Protein AF-A0A660RYY0-F1 (afdb_monomer_lite)

pLDDT: mean 83.66, std 13.18, range [54.03, 97.0]

Secondary structure (DSSP, 8-state):
-HHHHHHHHHHT--HHHHHHHHHHHHHHHHHHHHHTTSHHHHHHHHHHHHHHHHHHHHHTT-HHHHHHHHHHHHTHHHHHHHHTHHHHHHHHHHHS--HHHHHHHHHHHHHHHHHHHHHHHHHTT---

Structure (mmCIF, N/CA/C/O backbone):
data_AF-A0A660RYY0-F1
#
_entry.id   AF-A0A660RYY0-F1
#
loop_
_atom_site.group_PDB
_atom_site.id
_atom_site.type_symbol
_atom_site.label_atom_id
_atom_site.label_alt_id
_atom_site.label_comp_id
_atom_site.label_asym_id
_atom_site.label_entity_id
_atom_site.label_seq_id
_atom_site.pdbx_PDB_ins_code
_atom_site.Cartn_x
_atom_site.Cartn_y
_atom_site.Cartn_z
_atom_site.occupancy
_atom_site.B_iso_or_equiv
_atom_site.auth_seq_id
_atom_site.auth_comp_id
_atom_site.auth_asym_id
_atom_site.auth_atom_id
_atom_site.pdbx_PDB_model_num
ATOM 1 N N . MET A 1 1 ? -13.733 -5.778 -41.653 1.00 54.03 1 MET A N 1
ATOM 2 C CA . MET A 1 1 ? -13.622 -6.907 -40.698 1.00 54.03 1 MET A CA 1
ATOM 3 C C . MET A 1 1 ? -13.323 -6.456 -39.258 1.00 54.03 1 MET A C 1
ATOM 5 O O . MET A 1 1 ? -13.939 -6.995 -38.353 1.00 54.03 1 MET A O 1
ATOM 9 N N . LEU A 1 2 ? -12.461 -5.452 -39.015 1.00 60.12 2 LEU A N 1
ATOM 10 C CA . LEU A 1 2 ? -12.220 -4.885 -37.666 1.00 60.12 2 LEU A CA 1
ATOM 11 C C . LEU A 1 2 ? -13.343 -3.955 -37.152 1.00 60.12 2 LEU A C 1
ATOM 13 O O . LEU A 1 2 ? -13.655 -3.976 -35.969 1.00 60.12 2 LEU A O 1
ATOM 17 N N . PHE A 1 3 ? -13.987 -3.188 -38.038 1.00 60.38 3 PHE A N 1
ATOM 18 C CA . PHE A 1 3 ? -15.014 -2.199 -37.665 1.00 60.38 3 PHE A CA 1
ATOM 19 C C . PHE A 1 3 ? -16.349 -2.829 -37.211 1.00 60.38 3 PHE A C 1
ATOM 21 O O . PHE A 1 3 ? -16.943 -2.386 -36.234 1.00 60.38 3 PHE A O 1
ATOM 28 N N . GLU A 1 4 ? -16.766 -3.930 -37.846 1.00 59.03 4 GLU A N 1
ATOM 29 C CA . GLU A 1 4 ? -17.949 -4.723 -37.456 1.00 59.03 4 GLU A CA 1
ATOM 30 C C . GLU A 1 4 ? -17.783 -5.367 -36.064 1.00 59.03 4 GLU A C 1
ATOM 32 O O . GLU A 1 4 ? -18.714 -5.368 -35.262 1.00 59.03 4 GLU A O 1
ATOM 37 N N . ARG A 1 5 ? -16.565 -5.821 -35.715 1.00 59.84 5 ARG A N 1
ATOM 38 C CA . ARG A 1 5 ? -16.262 -6.375 -34.380 1.00 59.84 5 ARG A CA 1
ATOM 39 C C . ARG A 1 5 ? -16.392 -5.337 -33.263 1.00 59.84 5 ARG A C 1
ATOM 41 O O . ARG A 1 5 ? -16.838 -5.680 -32.174 1.00 59.84 5 ARG A O 1
ATOM 48 N N . CYS A 1 6 ? -16.051 -4.073 -33.521 1.00 57.31 6 CYS A N 1
ATOM 49 C CA . CYS A 1 6 ? -16.273 -2.991 -32.553 1.00 57.31 6 CYS A CA 1
ATOM 50 C C . CYS A 1 6 ? -17.768 -2.718 -32.314 1.00 57.31 6 CYS A C 1
ATOM 52 O O . CYS A 1 6 ? -18.154 -2.346 -31.207 1.00 57.31 6 CYS A O 1
ATOM 54 N N . LEU A 1 7 ? -18.609 -2.934 -33.329 1.00 57.56 7 LEU A N 1
ATOM 55 C CA . LEU A 1 7 ? -20.053 -2.700 -33.273 1.00 57.56 7 LEU A CA 1
ATOM 56 C C . LEU A 1 7 ? -20.802 -3.836 -32.547 1.00 57.56 7 LEU A C 1
ATOM 58 O O . LEU A 1 7 ? -21.786 -3.570 -31.854 1.00 57.56 7 LEU A O 1
ATOM 62 N N . GLU A 1 8 ? -20.304 -5.077 -32.611 1.00 56.78 8 GLU A N 1
ATOM 63 C CA . GLU A 1 8 ? -20.813 -6.200 -31.801 1.00 56.78 8 GLU A CA 1
ATOM 64 C C . GLU A 1 8 ? -20.453 -6.088 -30.312 1.00 56.78 8 GLU A C 1
ATOM 66 O O . GLU A 1 8 ? -21.293 -6.387 -29.463 1.00 56.78 8 GLU A O 1
ATOM 71 N N . VAL A 1 9 ? -19.262 -5.576 -29.974 1.00 57.81 9 VAL A N 1
ATOM 72 C CA . VAL A 1 9 ? -18.876 -5.291 -28.575 1.00 57.81 9 VAL A CA 1
ATOM 73 C C . VAL A 1 9 ? -19.808 -4.246 -27.949 1.00 57.81 9 VAL A C 1
ATOM 75 O O . VAL A 1 9 ? -20.187 -4.379 -26.789 1.00 57.81 9 VAL A O 1
ATOM 78 N N . PHE A 1 10 ? -20.249 -3.251 -28.725 1.00 55.94 10 PHE A N 1
ATOM 79 C CA . PHE A 1 10 ? -21.202 -2.234 -28.265 1.00 55.94 10 PHE A CA 1
ATOM 80 C C . PHE A 1 10 ? -22.652 -2.738 -28.171 1.00 55.94 10 PHE A C 1
ATOM 82 O O . PHE A 1 10 ? -23.383 -2.311 -27.281 1.00 55.94 10 PHE A O 1
ATOM 89 N N . LYS A 1 11 ? -23.082 -3.657 -29.051 1.00 55.50 11 LYS A N 1
ATOM 90 C CA . LYS A 1 11 ? -24.431 -4.264 -29.005 1.00 55.50 11 LYS A CA 1
ATOM 91 C C . LYS A 1 11 ? -24.586 -5.330 -27.914 1.00 55.50 11 LYS A C 1
ATOM 93 O O . LYS A 1 11 ? -25.711 -5.629 -27.520 1.00 55.50 11 LYS A O 1
ATOM 98 N N . GLY A 1 12 ? -23.477 -5.891 -27.436 1.00 58.88 12 GLY A N 1
ATOM 99 C CA . GLY A 1 12 ? -23.436 -6.887 -26.367 1.00 58.88 12 GLY A CA 1
ATOM 100 C C . GLY A 1 12 ? -23.406 -6.315 -24.951 1.00 58.88 12 GLY A C 1
ATOM 101 O O . GLY A 1 12 ? -23.496 -7.111 -24.022 1.00 58.88 12 GLY A O 1
ATOM 102 N N . LEU A 1 13 ? -23.309 -4.986 -24.784 1.00 59.19 13 LEU A N 1
ATOM 103 C CA . LEU A 1 13 ? -23.328 -4.320 -23.478 1.00 59.19 13 LEU A CA 1
ATOM 104 C C . LEU A 1 13 ? -24.684 -4.537 -22.811 1.00 59.19 13 LEU A C 1
ATOM 106 O O . LEU A 1 13 ? -25.643 -3.781 -22.985 1.00 59.19 13 LEU A O 1
ATOM 110 N N . ARG A 1 14 ? -24.773 -5.608 -22.031 1.00 78.88 14 ARG A N 1
ATOM 111 C CA . ARG A 1 14 ? -25.913 -5.837 -21.158 1.00 78.88 14 ARG A CA 1
ATOM 112 C C . ARG A 1 14 ? -25.832 -4.795 -20.049 1.00 78.88 14 ARG A C 1
ATOM 114 O O . ARG A 1 14 ? -24.749 -4.454 -19.584 1.00 78.88 14 ARG A O 1
ATOM 121 N N . LEU A 1 15 ? -26.983 -4.354 -19.537 1.00 77.81 15 LEU A N 1
ATOM 122 C CA . LEU A 1 15 ? -27.053 -3.547 -18.304 1.00 77.81 15 LEU A CA 1
ATOM 123 C C . LEU A 1 15 ? -26.209 -4.158 -17.167 1.00 77.81 15 LEU A C 1
ATOM 125 O O . LEU A 1 15 ? -25.673 -3.436 -16.334 1.00 77.81 15 LEU A O 1
ATOM 129 N N . ARG A 1 16 ? -26.043 -5.487 -17.177 1.00 82.44 16 ARG A N 1
ATOM 130 C CA . ARG A 1 16 ? -25.153 -6.231 -16.285 1.00 82.44 16 ARG A CA 1
ATOM 131 C C . ARG A 1 16 ? -23.680 -5.826 -16.408 1.00 82.44 16 ARG A C 1
ATOM 133 O O . ARG A 1 16 ? -23.057 -5.660 -15.372 1.00 82.44 16 ARG A O 1
ATOM 140 N N . ASP A 1 17 ? -23.149 -5.640 -17.613 1.00 87.19 17 ASP A N 1
ATOM 141 C CA . ASP A 1 17 ? -21.738 -5.283 -17.829 1.00 87.19 17 ASP A CA 1
ATOM 142 C C . ASP A 1 17 ? -21.467 -3.849 -17.363 1.00 87.19 17 ASP A C 1
ATOM 144 O O . ASP A 1 17 ? -20.427 -3.549 -16.789 1.00 87.19 17 ASP A O 1
ATOM 148 N N . LEU A 1 18 ? -22.451 -2.962 -17.542 1.00 88.00 18 LEU A N 1
ATOM 149 C CA . LEU A 1 18 ? -22.372 -1.578 -17.078 1.00 88.00 18 LEU A CA 1
ATOM 150 C C . L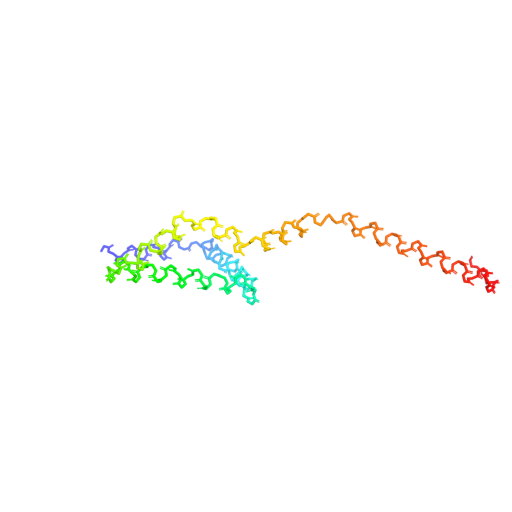EU A 1 18 ? -22.406 -1.501 -15.542 1.00 88.00 18 LEU A C 1
ATOM 152 O O . LEU A 1 18 ? -21.628 -0.759 -14.944 1.00 88.00 18 LEU A O 1
ATOM 156 N N . ILE A 1 19 ? -23.256 -2.312 -14.902 1.00 91.00 19 ILE A N 1
ATOM 157 C CA . ILE A 1 19 ? -23.287 -2.469 -13.440 1.00 91.00 19 ILE A CA 1
ATOM 158 C C . ILE A 1 19 ? -21.984 -3.100 -12.930 1.00 91.00 19 ILE A C 1
ATOM 160 O O . ILE A 1 19 ? -21.451 -2.639 -11.926 1.00 91.00 19 ILE A O 1
ATOM 164 N N . ASP A 1 20 ? -21.449 -4.109 -13.618 1.00 90.56 20 ASP A N 1
ATOM 165 C CA . ASP A 1 20 ? -20.199 -4.778 -13.245 1.00 90.56 20 ASP A CA 1
ATOM 166 C C . ASP A 1 20 ? -19.010 -3.808 -13.285 1.00 90.56 20 ASP A C 1
ATOM 168 O O . ASP A 1 20 ? -18.331 -3.619 -12.275 1.00 90.56 20 ASP A O 1
ATOM 172 N N . ILE A 1 21 ? -18.838 -3.078 -14.393 1.00 92.81 21 ILE A N 1
ATOM 173 C CA . ILE A 1 21 ? -17.801 -2.047 -14.530 1.00 92.81 21 ILE A CA 1
ATOM 174 C C . ILE A 1 21 ? -17.964 -0.967 -13.458 1.00 92.81 21 ILE A C 1
ATOM 176 O O . ILE A 1 21 ? -16.969 -0.541 -12.870 1.00 92.81 21 ILE A O 1
ATOM 180 N N . PHE A 1 22 ? -19.195 -0.531 -13.167 1.00 95.00 22 PHE A N 1
ATOM 181 C CA . PHE A 1 22 ? -19.446 0.467 -12.128 1.00 95.00 22 PHE A CA 1
ATOM 182 C C . PHE A 1 22 ? -19.056 -0.043 -10.734 1.00 95.00 22 PHE A C 1
ATOM 184 O O . PHE A 1 22 ? -18.376 0.666 -9.992 1.00 95.00 22 PHE A O 1
ATOM 191 N N . ILE A 1 23 ? -19.432 -1.277 -10.385 1.00 95.38 23 ILE A N 1
ATOM 192 C CA . ILE A 1 23 ? -19.079 -1.899 -9.102 1.00 95.38 23 ILE A CA 1
ATOM 193 C C . ILE A 1 23 ? -17.562 -2.061 -8.991 1.00 95.38 23 ILE A C 1
ATOM 195 O O . ILE A 1 23 ? -16.979 -1.629 -7.997 1.00 95.38 23 ILE A O 1
ATOM 199 N N . VAL A 1 24 ? -16.910 -2.637 -10.005 1.00 96.38 24 VAL A N 1
ATOM 200 C CA . VAL A 1 24 ? -15.455 -2.843 -10.018 1.00 96.38 24 VAL A CA 1
ATOM 201 C C . VAL A 1 24 ? -14.726 -1.505 -9.927 1.00 96.38 24 VAL A C 1
ATOM 203 O O . VAL A 1 24 ? -13.830 -1.351 -9.099 1.00 96.38 24 VAL A O 1
ATOM 206 N N . SER A 1 25 ? -15.141 -0.509 -10.713 1.00 95.50 25 SER A N 1
ATOM 207 C CA . SER A 1 25 ? -14.573 0.840 -10.676 1.00 95.50 25 SER A CA 1
ATOM 208 C C . SER A 1 25 ? -14.733 1.485 -9.300 1.00 95.50 25 SER A C 1
ATOM 210 O O . SER A 1 25 ? -13.761 2.011 -8.759 1.00 95.50 25 SER A O 1
ATOM 212 N N . TYR A 1 26 ? -15.916 1.385 -8.686 1.00 96.81 26 TYR A N 1
ATOM 213 C CA . TYR A 1 26 ? -16.155 1.903 -7.342 1.00 96.81 26 TYR A CA 1
ATOM 214 C C . TYR A 1 26 ? -15.276 1.206 -6.295 1.00 96.81 26 TYR A C 1
ATOM 216 O O . TYR A 1 26 ? -14.667 1.876 -5.462 1.00 96.81 26 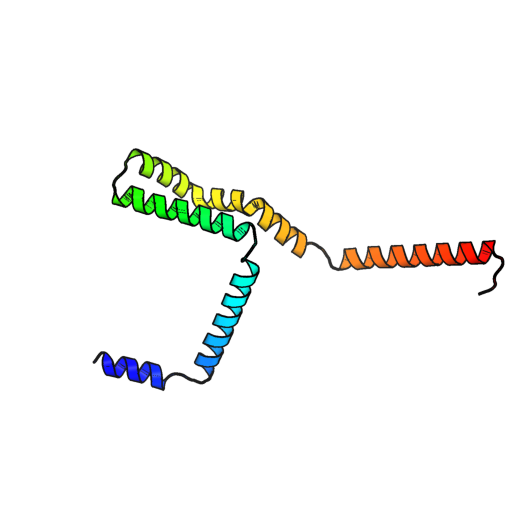TYR A O 1
ATOM 224 N N . VAL A 1 27 ? -15.151 -0.124 -6.344 1.00 95.56 27 VAL A N 1
ATOM 225 C CA . VAL A 1 27 ? -14.283 -0.888 -5.434 1.00 95.56 27 VAL A CA 1
ATOM 226 C C . VAL A 1 27 ? -12.820 -0.486 -5.608 1.00 95.56 27 VAL A C 1
ATOM 228 O O . VAL A 1 27 ? -12.159 -0.178 -4.617 1.00 95.56 27 VAL A O 1
ATOM 231 N N . ILE A 1 28 ? -12.323 -0.416 -6.847 1.00 94.69 28 ILE A N 1
ATOM 232 C CA . ILE A 1 28 ? -10.957 0.038 -7.142 1.00 94.69 28 ILE A CA 1
ATOM 233 C C . ILE A 1 28 ? -10.748 1.459 -6.619 1.00 94.69 28 ILE A C 1
ATOM 235 O O . ILE A 1 28 ? -9.767 1.713 -5.926 1.00 94.69 28 ILE A O 1
ATOM 239 N N . TYR A 1 29 ? -11.679 2.377 -6.882 1.00 94.69 29 TYR A N 1
ATOM 240 C CA . TYR A 1 29 ? -11.603 3.755 -6.399 1.00 94.69 29 TYR A CA 1
ATOM 241 C C . TYR A 1 29 ? -11.532 3.823 -4.869 1.00 94.69 29 TYR A C 1
ATOM 243 O O . TYR A 1 29 ? -10.702 4.541 -4.312 1.00 94.69 29 TYR A O 1
ATOM 251 N N . ARG A 1 30 ? -12.348 3.026 -4.169 1.00 91.38 30 ARG A N 1
ATOM 252 C CA . ARG A 1 30 ? -12.311 2.937 -2.705 1.00 91.38 30 ARG A CA 1
ATOM 253 C C . ARG A 1 30 ? -10.989 2.368 -2.200 1.00 91.38 30 ARG A C 1
ATOM 255 O O . ARG A 1 30 ? -10.464 2.895 -1.226 1.00 91.38 30 ARG A O 1
ATOM 262 N N . ILE A 1 31 ? -10.429 1.352 -2.854 1.00 87.75 31 ILE A N 1
ATOM 263 C CA . ILE A 1 31 ? -9.108 0.806 -2.510 1.00 87.75 31 ILE A CA 1
ATOM 264 C C . ILE A 1 31 ? -8.019 1.864 -2.708 1.00 87.75 31 ILE A C 1
ATOM 266 O O . ILE A 1 31 ? -7.194 2.060 -1.819 1.00 87.75 31 ILE A O 1
ATOM 270 N N . LEU A 1 32 ? -8.041 2.593 -3.826 1.00 85.56 32 LEU A N 1
ATOM 271 C CA . LEU A 1 32 ? -7.092 3.676 -4.083 1.00 85.56 32 LEU A CA 1
ATOM 272 C C . LEU A 1 32 ? -7.173 4.759 -3.000 1.00 85.56 32 LEU A C 1
ATOM 274 O O . LEU A 1 32 ? -6.137 5.153 -2.470 1.00 85.56 32 LEU A O 1
ATOM 278 N N . LEU A 1 33 ? -8.382 5.173 -2.606 1.00 86.38 33 LEU A N 1
ATOM 279 C CA . LEU A 1 33 ? -8.584 6.122 -1.505 1.00 86.38 33 LEU A CA 1
ATOM 280 C C . LEU A 1 33 ? -8.080 5.596 -0.152 1.00 86.38 33 LEU A C 1
ATOM 282 O O . LEU A 1 33 ? -7.578 6.381 0.643 1.00 86.38 33 LEU A O 1
ATOM 286 N N . LEU A 1 34 ? -8.194 4.290 0.119 1.00 79.56 34 LEU A N 1
ATOM 287 C CA . LEU A 1 34 ? -7.687 3.685 1.359 1.00 79.56 34 LEU A CA 1
ATOM 288 C C . LEU A 1 34 ? -6.154 3.681 1.429 1.00 79.56 34 LEU A C 1
ATOM 290 O O . LEU A 1 34 ? -5.590 3.779 2.516 1.00 79.56 34 LEU A O 1
ATOM 294 N N . ILE A 1 35 ? -5.480 3.556 0.284 1.00 77.88 35 ILE A N 1
ATOM 295 C CA . ILE A 1 35 ? -4.014 3.541 0.206 1.00 77.88 35 ILE A CA 1
ATOM 296 C C . ILE A 1 35 ? -3.461 4.978 0.142 1.00 77.88 35 ILE A C 1
ATOM 298 O O . ILE A 1 35 ? -2.341 5.236 0.599 1.00 77.88 35 ILE A O 1
ATOM 302 N N . GLN A 1 36 ? -4.231 5.933 -0.389 1.00 76.38 36 GLN A N 1
ATOM 303 C CA . GLN A 1 36 ? -3.820 7.326 -0.550 1.00 76.38 36 GLN A CA 1
ATOM 304 C C . GLN A 1 36 ? -3.551 8.001 0.806 1.00 76.38 36 GLN A C 1
ATOM 306 O O . GLN A 1 36 ? -4.381 7.995 1.708 1.00 76.38 36 GLN A O 1
ATOM 311 N N . GLY A 1 37 ? -2.357 8.582 0.960 1.00 75.75 37 GLY A N 1
ATOM 312 C CA . GLY A 1 37 ? -1.926 9.226 2.209 1.00 75.75 37 GLY A CA 1
ATOM 313 C C . GLY A 1 37 ? -1.330 8.275 3.254 1.00 75.75 37 GLY A C 1
ATOM 314 O O . GLY A 1 37 ? -0.886 8.728 4.307 1.00 75.75 37 GLY A O 1
ATOM 315 N N . THR A 1 38 ? -1.260 6.972 2.969 1.00 83.06 38 THR A N 1
ATOM 316 C CA . THR A 1 38 ? -0.563 6.007 3.830 1.00 83.06 38 THR A CA 1
ATOM 317 C C . THR A 1 38 ? 0.924 5.919 3.480 1.00 83.06 38 THR A C 1
ATOM 319 O O . THR A 1 38 ? 1.342 6.202 2.353 1.00 83.06 38 THR A O 1
ATOM 322 N N . ARG A 1 39 ? 1.743 5.456 4.435 1.00 82.50 39 ARG A N 1
ATOM 323 C CA . ARG A 1 39 ? 3.158 5.127 4.178 1.00 82.50 39 ARG A CA 1
ATOM 324 C C . ARG A 1 39 ? 3.311 4.086 3.061 1.00 82.50 39 ARG A C 1
ATOM 326 O O . ARG A 1 39 ? 4.286 4.147 2.319 1.00 82.50 39 ARG A O 1
ATOM 333 N N . ALA A 1 40 ? 2.325 3.204 2.879 1.00 82.50 40 ALA A N 1
ATOM 334 C CA . ALA A 1 40 ? 2.328 2.199 1.821 1.00 82.50 40 ALA A CA 1
ATOM 335 C C . ALA A 1 40 ? 2.429 2.810 0.415 1.00 82.50 40 ALA A C 1
ATOM 337 O O . ALA A 1 40 ? 3.157 2.275 -0.417 1.00 82.50 40 ALA A O 1
ATOM 338 N N . LEU A 1 41 ? 1.798 3.963 0.156 1.00 86.31 41 LEU A N 1
ATOM 339 C CA . LEU A 1 41 ? 1.908 4.634 -1.145 1.00 86.31 41 LEU A CA 1
ATOM 340 C C . LEU A 1 41 ? 3.349 5.084 -1.438 1.00 86.31 41 LEU A C 1
ATOM 342 O O . LEU A 1 41 ? 3.835 4.911 -2.554 1.00 86.31 41 LEU A O 1
ATOM 346 N N . GLN A 1 42 ? 4.049 5.623 -0.434 1.00 86.81 42 GLN A N 1
ATOM 347 C CA . GLN A 1 42 ? 5.454 6.026 -0.570 1.00 86.81 42 GLN A CA 1
ATOM 348 C C . GLN A 1 42 ? 6.356 4.813 -0.824 1.00 86.81 42 GLN A C 1
ATOM 350 O O . GLN A 1 42 ? 7.243 4.872 -1.672 1.00 86.81 42 GLN A O 1
ATOM 355 N N . MET A 1 43 ? 6.096 3.697 -0.138 1.00 89.12 43 MET A N 1
ATOM 356 C CA . MET A 1 43 ? 6.840 2.450 -0.331 1.00 89.12 43 MET A CA 1
ATOM 357 C C . MET A 1 43 ? 6.629 1.869 -1.736 1.00 89.12 43 MET A C 1
ATOM 359 O O . MET A 1 43 ? 7.599 1.498 -2.394 1.00 89.12 43 MET A O 1
ATOM 363 N N . VAL A 1 44 ? 5.390 1.864 -2.241 1.00 88.88 44 VAL A N 1
ATOM 364 C CA . VAL A 1 44 ? 5.074 1.438 -3.618 1.00 88.88 44 VAL A CA 1
ATOM 365 C C . VAL A 1 44 ? 5.738 2.350 -4.650 1.00 88.88 44 VAL A C 1
ATOM 367 O O . VAL A 1 44 ? 6.296 1.851 -5.628 1.00 88.88 44 VAL A O 1
ATOM 370 N N . ALA A 1 45 ? 5.738 3.669 -4.432 1.00 90.75 45 ALA A N 1
ATOM 371 C CA . ALA A 1 45 ? 6.434 4.608 -5.309 1.00 90.75 45 ALA A CA 1
ATOM 372 C C . ALA A 1 45 ? 7.951 4.338 -5.333 1.00 90.75 45 ALA A C 1
ATOM 374 O O . ALA A 1 45 ? 8.542 4.272 -6.409 1.00 90.75 45 ALA A O 1
ATOM 375 N N . GLY A 1 46 ? 8.571 4.093 -4.173 1.00 90.69 46 GLY A N 1
ATOM 376 C CA . GLY A 1 46 ? 9.988 3.726 -4.078 1.00 90.69 46 GLY A CA 1
ATOM 377 C C . GLY A 1 46 ? 10.319 2.416 -4.799 1.00 90.69 46 GLY A C 1
ATOM 378 O O . GLY A 1 46 ? 11.276 2.359 -5.569 1.00 90.69 46 GLY A O 1
ATOM 379 N N . LEU A 1 47 ? 9.491 1.382 -4.624 1.00 92.00 47 LEU A N 1
ATOM 380 C CA . LEU A 1 47 ? 9.654 0.102 -5.320 1.00 92.00 47 LEU A CA 1
ATOM 381 C C . LEU A 1 47 ? 9.510 0.261 -6.840 1.00 92.00 47 LEU A C 1
ATOM 383 O O . LEU A 1 47 ? 10.291 -0.304 -7.604 1.00 92.00 47 LEU A O 1
ATOM 387 N N . THR A 1 48 ? 8.549 1.079 -7.274 1.00 93.94 48 THR A N 1
ATOM 388 C CA . THR A 1 48 ? 8.346 1.419 -8.689 1.00 93.94 48 THR A CA 1
ATOM 389 C C . THR A 1 48 ? 9.579 2.095 -9.281 1.00 93.94 48 THR A C 1
ATOM 391 O O . THR A 1 48 ? 9.986 1.744 -10.383 1.00 93.94 48 THR A O 1
ATOM 394 N N . ILE A 1 49 ? 10.217 3.016 -8.550 1.00 95.31 49 ILE A N 1
ATOM 395 C CA . ILE A 1 49 ? 11.457 3.669 -8.997 1.00 95.31 49 ILE A CA 1
ATOM 396 C C . ILE A 1 49 ? 12.582 2.646 -9.171 1.00 95.31 49 ILE A C 1
ATOM 398 O O . ILE A 1 49 ? 13.278 2.682 -10.182 1.00 95.31 49 ILE A O 1
ATOM 402 N N . ILE A 1 50 ? 12.751 1.715 -8.228 1.00 93.38 50 ILE A N 1
ATOM 403 C CA . ILE A 1 50 ? 13.783 0.669 -8.318 1.00 93.38 50 ILE A CA 1
ATOM 404 C C . ILE A 1 50 ? 13.530 -0.237 -9.534 1.00 93.38 50 ILE A C 1
ATOM 406 O O . ILE A 1 50 ? 14.463 -0.534 -10.278 1.00 93.38 50 ILE A O 1
ATOM 410 N N . LEU A 1 51 ? 12.276 -0.635 -9.771 1.00 94.69 51 LEU A N 1
ATOM 411 C CA . LEU A 1 51 ? 11.878 -1.384 -10.968 1.00 94.69 51 LEU A CA 1
ATOM 412 C C . LEU A 1 51 ? 12.190 -0.605 -12.247 1.00 94.69 51 LEU A C 1
ATOM 414 O O . LEU A 1 51 ? 12.768 -1.151 -13.182 1.00 94.69 51 LEU A O 1
ATOM 418 N N . PHE A 1 52 ? 11.853 0.682 -12.280 1.00 96.75 52 PHE A N 1
ATOM 419 C CA . PHE A 1 52 ? 12.132 1.542 -13.424 1.00 96.75 52 PHE A CA 1
ATOM 420 C C . PHE A 1 52 ? 13.638 1.645 -13.690 1.00 96.75 52 PHE A C 1
ATOM 422 O O . PHE A 1 52 ? 14.082 1.521 -14.829 1.00 96.75 52 PHE A O 1
ATOM 429 N N . LEU A 1 53 ? 14.436 1.789 -12.630 1.00 96.06 53 LEU A N 1
ATOM 430 C CA . LEU A 1 53 ? 15.891 1.833 -12.720 1.00 96.06 53 LEU A CA 1
ATOM 431 C C . LEU A 1 53 ? 16.477 0.505 -13.214 1.00 96.06 53 LEU A C 1
ATOM 433 O O . LEU A 1 53 ? 17.446 0.524 -13.965 1.00 96.06 53 LEU A O 1
ATOM 437 N N . TYR A 1 54 ? 15.875 -0.631 -12.855 1.00 94.75 54 TYR A N 1
ATOM 438 C CA . TYR A 1 54 ? 16.266 -1.945 -13.370 1.00 94.75 54 TYR A CA 1
ATOM 439 C C . TYR A 1 54 ? 16.056 -2.043 -14.882 1.00 94.75 54 TYR A C 1
ATOM 441 O O . TYR A 1 54 ? 16.995 -2.387 -15.599 1.00 94.75 54 TYR A O 1
ATOM 449 N N . PHE A 1 55 ? 14.879 -1.647 -15.377 1.00 95.62 55 PHE A N 1
ATOM 450 C CA . PHE A 1 55 ? 14.603 -1.616 -16.817 1.00 95.62 55 PHE A CA 1
ATOM 451 C C . PHE A 1 55 ? 15.530 -0.658 -17.571 1.00 95.62 55 PHE A C 1
ATOM 453 O O . PHE A 1 55 ? 16.033 -1.003 -18.637 1.00 95.62 55 PHE A O 1
ATOM 460 N N . ILE A 1 56 ? 15.801 0.527 -17.013 1.00 97.00 56 ILE A N 1
ATOM 461 C CA . ILE A 1 56 ? 16.776 1.465 -17.587 1.00 97.00 56 ILE A CA 1
ATOM 462 C C . ILE A 1 56 ? 18.164 0.817 -17.617 1.00 97.00 56 ILE A C 1
ATOM 464 O O . ILE A 1 56 ? 18.828 0.828 -18.646 1.00 97.00 56 ILE A O 1
ATOM 468 N N . SER A 1 57 ? 18.610 0.224 -16.511 1.00 96.38 57 SER A N 1
ATOM 469 C CA . SER A 1 57 ? 19.932 -0.395 -16.427 1.00 96.38 57 SER A CA 1
ATOM 470 C C . SER A 1 57 ? 20.139 -1.502 -17.452 1.00 96.38 57 SER A C 1
ATOM 472 O O . SER A 1 57 ? 21.247 -1.647 -17.965 1.00 96.38 57 SER A O 1
ATOM 474 N N . ASP A 1 58 ? 19.094 -2.286 -17.706 1.00 93.94 58 ASP A N 1
ATOM 475 C CA . ASP A 1 58 ? 19.077 -3.346 -18.708 1.00 93.94 58 ASP A CA 1
ATOM 476 C C . ASP A 1 58 ? 19.132 -2.766 -20.129 1.00 93.94 58 ASP A C 1
ATOM 478 O O . ASP A 1 58 ? 19.994 -3.139 -20.924 1.00 93.94 58 ASP A O 1
ATOM 482 N N . LEU A 1 59 ? 18.305 -1.752 -20.415 1.00 95.44 59 LEU A N 1
ATOM 483 C CA . LEU A 1 59 ? 18.262 -1.090 -21.721 1.00 95.44 59 LEU A CA 1
ATOM 484 C C . LEU A 1 59 ? 19.588 -0.409 -22.090 1.00 95.44 59 LEU A C 1
ATOM 486 O O . LEU A 1 59 ? 20.033 -0.490 -23.232 1.00 95.44 59 LEU A O 1
ATOM 490 N N . PHE A 1 60 ? 20.227 0.254 -21.125 1.00 95.94 60 PHE A N 1
ATOM 491 C CA . PHE A 1 60 ? 21.520 0.921 -21.305 1.00 95.94 60 PHE A CA 1
ATOM 492 C C . PHE A 1 60 ? 22.721 -0.021 -21.102 1.00 95.94 60 PHE A C 1
ATOM 494 O O . PHE A 1 60 ? 23.861 0.439 -21.153 1.00 95.94 60 PHE A O 1
ATOM 501 N N . GLN A 1 61 ? 22.485 -1.320 -20.869 1.00 93.06 61 GLN A N 1
ATOM 502 C CA . GLN A 1 61 ? 23.513 -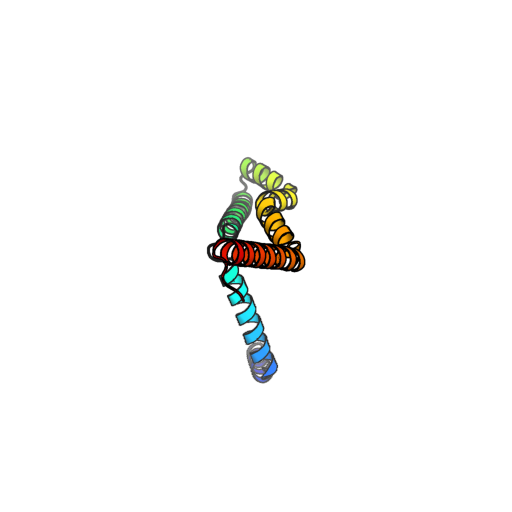2.348 -20.651 1.00 93.06 61 GLN A CA 1
ATOM 503 C C . GLN A 1 61 ? 24.556 -1.971 -19.583 1.00 93.06 61 GLN A C 1
ATOM 505 O O . GLN A 1 61 ? 25.744 -2.286 -19.691 1.00 93.06 61 GLN A O 1
ATOM 510 N N . LEU A 1 62 ? 24.123 -1.288 -18.522 1.00 96.31 62 LEU A N 1
ATOM 511 C CA . LEU A 1 62 ? 25.003 -0.886 -17.428 1.00 96.31 62 LEU A CA 1
ATOM 512 C C . LEU A 1 62 ? 25.365 -2.117 -16.589 1.00 96.31 62 LEU A C 1
ATOM 514 O O . LEU A 1 62 ? 24.636 -2.463 -15.667 1.00 96.31 62 LEU A O 1
ATOM 518 N N . LEU A 1 63 ? 26.491 -2.770 -16.890 1.00 93.06 63 LEU A N 1
ATOM 519 C CA . LEU A 1 63 ? 26.871 -4.064 -16.304 1.00 93.06 63 LEU A CA 1
ATOM 520 C C . LEU A 1 63 ? 26.861 -4.071 -14.765 1.00 93.06 63 LEU A C 1
ATOM 522 O O . LEU A 1 63 ? 26.264 -4.952 -14.151 1.00 93.06 63 LEU A O 1
ATOM 526 N N . THR A 1 64 ? 27.506 -3.090 -14.131 1.00 96.12 64 THR A N 1
ATOM 527 C CA . THR A 1 64 ? 27.626 -3.019 -12.663 1.00 96.12 64 THR A CA 1
ATOM 528 C C . THR A 1 64 ? 26.294 -2.715 -11.987 1.00 96.12 64 THR A C 1
ATOM 530 O O . THR A 1 64 ? 25.942 -3.353 -10.997 1.00 96.12 64 THR A O 1
ATOM 533 N N . LEU A 1 65 ? 25.540 -1.759 -12.532 1.00 95.25 65 LEU A N 1
ATOM 534 C CA . LEU A 1 65 ? 24.244 -1.353 -11.999 1.00 95.25 65 LEU A CA 1
ATOM 535 C C . LEU A 1 65 ? 23.210 -2.467 -12.202 1.00 95.25 65 LEU A C 1
ATOM 537 O O . LEU A 1 65 ? 22.479 -2.799 -11.272 1.00 95.25 65 LEU A O 1
ATOM 541 N N . HIS A 1 66 ? 23.213 -3.109 -13.369 1.00 95.88 66 HIS A N 1
ATOM 542 C CA . HIS A 1 66 ? 22.324 -4.218 -13.683 1.00 95.88 66 HIS A CA 1
ATOM 543 C C . HIS A 1 66 ? 22.630 -5.412 -12.784 1.00 95.88 66 HIS A C 1
ATOM 545 O O . HIS A 1 66 ? 21.710 -5.970 -12.203 1.00 95.88 66 HIS A O 1
ATOM 551 N N . TRP A 1 67 ? 23.904 -5.770 -12.590 1.00 95.94 67 TRP A N 1
ATOM 552 C CA . TRP A 1 67 ? 24.285 -6.844 -11.669 1.00 95.94 67 TRP A CA 1
ATOM 553 C C . TRP A 1 67 ? 23.834 -6.563 -10.228 1.00 95.94 67 TRP A C 1
ATOM 555 O O . TRP A 1 67 ? 23.271 -7.442 -9.567 1.00 95.94 67 TRP A O 1
ATOM 565 N N . LEU A 1 68 ? 24.019 -5.324 -9.757 1.00 95.38 68 LEU A N 1
ATOM 566 C CA . LEU A 1 68 ? 23.562 -4.893 -8.438 1.00 95.38 68 LEU A CA 1
ATOM 567 C C . LEU A 1 68 ? 22.040 -5.033 -8.325 1.00 95.38 68 LEU A C 1
ATOM 569 O O . LEU A 1 68 ? 21.547 -5.751 -7.457 1.00 95.38 68 LEU A O 1
ATOM 573 N N . LEU A 1 69 ? 21.293 -4.391 -9.226 1.00 95.19 69 LEU A N 1
ATOM 574 C CA . LEU A 1 69 ? 19.834 -4.422 -9.215 1.00 95.19 69 LEU A CA 1
ATOM 575 C C . LEU A 1 69 ? 19.283 -5.834 -9.417 1.00 95.19 69 LEU A C 1
ATOM 577 O O . LEU A 1 69 ? 18.316 -6.187 -8.758 1.00 95.19 69 LEU A O 1
ATOM 581 N N . ASN A 1 70 ? 19.907 -6.668 -10.245 1.00 94.69 70 ASN A N 1
ATOM 582 C CA . ASN A 1 70 ? 19.509 -8.059 -10.439 1.00 94.69 70 ASN A CA 1
ATOM 583 C C . ASN A 1 70 ? 19.669 -8.879 -9.148 1.00 94.69 70 ASN A C 1
ATOM 585 O O . ASN A 1 70 ? 18.803 -9.683 -8.811 1.00 94.69 70 ASN A O 1
ATOM 589 N N . THR A 1 71 ? 20.724 -8.623 -8.369 1.00 93.31 71 THR A N 1
ATOM 590 C CA . THR A 1 71 ? 20.906 -9.237 -7.043 1.00 93.31 71 THR A CA 1
ATOM 591 C C . THR A 1 71 ? 19.797 -8.809 -6.074 1.00 93.31 71 THR A C 1
ATOM 593 O O . THR A 1 71 ? 19.218 -9.648 -5.378 1.00 93.31 71 THR A O 1
ATOM 596 N N . PHE A 1 72 ? 19.435 -7.521 -6.073 1.00 92.62 72 PHE A N 1
ATOM 597 C CA . PHE A 1 72 ? 18.278 -7.027 -5.318 1.00 92.62 72 PHE A CA 1
ATOM 598 C C . PHE A 1 72 ? 16.962 -7.668 -5.791 1.00 92.62 72 PHE A C 1
ATOM 600 O O . PHE A 1 72 ? 16.168 -8.106 -4.959 1.00 92.62 72 PHE A O 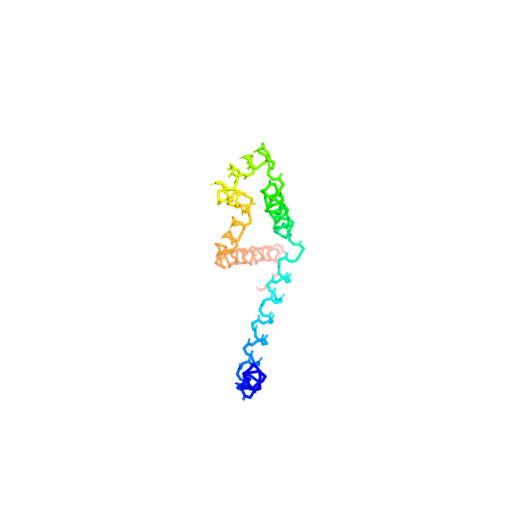1
ATOM 607 N N . MET A 1 73 ? 16.746 -7.780 -7.106 1.00 93.81 73 MET A N 1
ATOM 608 C CA . MET A 1 73 ? 15.552 -8.395 -7.698 1.00 93.81 73 MET A CA 1
ATOM 609 C C . MET A 1 73 ? 15.443 -9.884 -7.364 1.00 93.81 73 MET A C 1
ATOM 611 O O . MET A 1 73 ? 14.353 -10.362 -7.060 1.00 93.81 73 MET A O 1
ATOM 615 N N . SER A 1 74 ? 16.562 -10.612 -7.303 1.00 93.62 74 SER A N 1
ATOM 616 C CA . SER A 1 74 ? 16.576 -12.008 -6.846 1.00 93.62 74 SER A CA 1
ATOM 617 C C . SER A 1 74 ? 16.064 -12.165 -5.409 1.00 93.62 74 SER A C 1
ATOM 619 O O . SER A 1 74 ? 15.597 -13.242 -5.045 1.00 93.62 74 SER A O 1
ATOM 621 N N . SER A 1 75 ? 16.133 -11.107 -4.596 1.00 94.19 75 SER A N 1
ATOM 622 C CA . SER A 1 75 ? 15.659 -11.077 -3.206 1.00 94.19 75 SER A CA 1
ATOM 623 C C . SER A 1 75 ? 14.387 -10.237 -3.026 1.00 94.19 75 SER A C 1
ATOM 625 O O . SER A 1 75 ? 14.026 -9.902 -1.896 1.00 94.19 75 SER A O 1
ATOM 627 N N . ILE A 1 76 ? 13.679 -9.901 -4.113 1.00 91.56 76 ILE A N 1
ATOM 628 C CA . ILE A 1 76 ? 12.552 -8.953 -4.097 1.00 91.56 76 ILE A CA 1
ATOM 629 C C . ILE A 1 76 ? 11.415 -9.389 -3.168 1.00 91.56 76 ILE A C 1
ATOM 631 O O . ILE A 1 76 ? 10.846 -8.561 -2.465 1.00 91.56 76 ILE A O 1
ATOM 635 N N . PHE A 1 77 ? 11.120 -10.692 -3.101 1.00 92.62 77 PHE A N 1
ATOM 636 C CA . PHE A 1 77 ? 10.095 -11.232 -2.204 1.00 92.62 77 PHE A CA 1
ATOM 637 C C . PHE A 1 77 ? 10.428 -10.963 -0.734 1.00 92.62 77 PHE A C 1
ATOM 639 O O . PHE A 1 77 ? 9.581 -10.481 0.016 1.00 92.62 77 PHE A O 1
ATOM 646 N N . ILE A 1 78 ? 11.672 -11.234 -0.329 1.00 93.69 78 ILE A N 1
ATOM 647 C CA . ILE A 1 78 ? 12.146 -10.982 1.037 1.00 93.69 78 ILE A CA 1
ATOM 648 C C . ILE A 1 78 ? 12.133 -9.477 1.316 1.00 93.69 78 ILE A C 1
ATOM 650 O O . ILE A 1 78 ? 11.656 -9.052 2.366 1.00 93.69 78 ILE A O 1
ATOM 654 N N . LEU A 1 79 ? 12.599 -8.668 0.361 1.00 90.44 79 LEU A N 1
ATOM 655 C CA . LEU A 1 79 ? 12.610 -7.213 0.475 1.00 90.44 79 LEU A CA 1
ATOM 656 C C . LEU A 1 79 ? 11.200 -6.651 0.703 1.00 90.44 79 LEU A C 1
ATOM 658 O O . LEU A 1 79 ? 11.006 -5.851 1.614 1.00 90.44 79 LEU A O 1
ATOM 662 N N . ILE A 1 80 ? 10.209 -7.109 -0.069 1.00 91.06 80 ILE A N 1
ATOM 663 C CA . ILE A 1 80 ? 8.800 -6.736 0.111 1.00 91.06 80 ILE A CA 1
ATOM 664 C C . ILE A 1 80 ? 8.332 -7.110 1.521 1.00 91.06 80 ILE A C 1
ATOM 666 O O . ILE A 1 80 ? 7.771 -6.265 2.212 1.00 91.06 80 ILE A O 1
ATOM 670 N N . ILE A 1 81 ? 8.595 -8.334 1.990 1.00 91.56 81 ILE A N 1
ATOM 671 C CA . ILE A 1 81 ? 8.184 -8.765 3.336 1.00 91.56 81 ILE A CA 1
ATOM 672 C C . ILE A 1 81 ? 8.790 -7.866 4.421 1.00 91.56 81 ILE A C 1
ATOM 674 O O . ILE A 1 81 ? 8.077 -7.487 5.346 1.00 91.56 81 ILE A O 1
ATOM 678 N N . ILE A 1 82 ? 10.074 -7.509 4.311 1.00 90.62 82 ILE A N 1
ATOM 679 C CA . ILE A 1 82 ? 10.764 -6.637 5.275 1.00 90.62 82 ILE A CA 1
ATOM 680 C C . ILE A 1 82 ? 10.172 -5.223 5.253 1.00 90.62 82 ILE A C 1
ATOM 682 O O . ILE A 1 82 ? 9.864 -4.671 6.306 1.00 90.62 82 ILE A O 1
ATOM 686 N N . ILE A 1 83 ? 9.973 -4.643 4.065 1.00 87.62 83 ILE A N 1
ATOM 687 C CA . ILE A 1 83 ? 9.425 -3.287 3.907 1.00 87.62 83 ILE A CA 1
ATOM 688 C C . ILE A 1 83 ? 7.995 -3.210 4.457 1.00 87.62 83 ILE A C 1
ATOM 690 O O . ILE A 1 83 ? 7.655 -2.280 5.184 1.00 87.62 83 ILE A O 1
ATOM 694 N N . PHE A 1 84 ? 7.162 -4.206 4.154 1.00 89.31 84 PHE A N 1
ATOM 695 C CA . PHE A 1 84 ? 5.768 -4.262 4.598 1.00 89.31 84 PHE A CA 1
ATOM 696 C C . PHE A 1 84 ? 5.585 -4.918 5.974 1.00 89.31 84 PHE A C 1
ATOM 698 O O . PHE A 1 84 ? 4.449 -5.110 6.414 1.00 89.31 84 PHE A O 1
ATOM 705 N N . GLN A 1 85 ? 6.668 -5.256 6.678 1.00 90.69 85 GLN A N 1
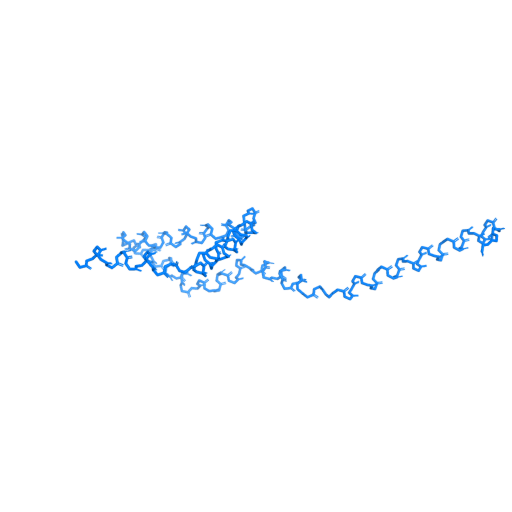ATOM 706 C CA . GLN A 1 85 ? 6.607 -6.024 7.922 1.00 90.69 85 GLN A CA 1
ATOM 707 C C . GLN A 1 85 ? 5.725 -5.346 8.981 1.00 90.69 85 GLN A C 1
ATOM 709 O O . GLN A 1 85 ? 4.909 -6.006 9.631 1.00 90.69 85 GLN A O 1
ATOM 714 N N . ASP A 1 86 ? 5.865 -4.029 9.148 1.00 85.75 86 ASP A N 1
ATOM 715 C CA . ASP A 1 86 ? 5.106 -3.253 10.132 1.00 85.75 86 ASP A CA 1
ATOM 716 C C . ASP A 1 86 ? 3.620 -3.150 9.784 1.00 85.75 86 ASP A C 1
ATOM 718 O O . ASP A 1 86 ? 2.770 -3.221 10.674 1.00 85.75 86 ASP A O 1
ATOM 722 N N . ASP A 1 87 ? 3.293 -2.992 8.503 1.00 86.25 87 ASP A N 1
ATOM 723 C CA . ASP A 1 87 ? 1.910 -2.849 8.052 1.00 86.25 87 ASP A CA 1
ATOM 724 C C . ASP A 1 87 ? 1.167 -4.186 8.109 1.00 86.25 87 ASP A C 1
ATOM 726 O O . ASP A 1 87 ? 0.052 -4.237 8.631 1.00 86.25 87 ASP A O 1
ATOM 730 N N . ILE A 1 88 ? 1.810 -5.287 7.694 1.00 85.31 88 ILE A N 1
ATOM 731 C CA . ILE A 1 88 ? 1.269 -6.646 7.852 1.00 85.31 88 ILE A CA 1
ATOM 732 C C . ILE A 1 88 ? 1.021 -6.934 9.335 1.00 85.31 88 ILE A C 1
ATOM 734 O O . ILE A 1 88 ? -0.058 -7.396 9.709 1.00 85.31 88 ILE A O 1
ATOM 738 N N . ARG A 1 89 ? 1.985 -6.602 10.204 1.00 89.75 89 ARG A N 1
ATOM 739 C CA . ARG A 1 89 ? 1.838 -6.767 11.655 1.00 89.75 89 ARG A CA 1
ATOM 740 C C . ARG A 1 89 ? 0.646 -5.981 12.193 1.00 89.75 89 ARG A C 1
ATOM 742 O O . ARG A 1 89 ? -0.138 -6.534 12.959 1.00 89.75 89 ARG A O 1
ATOM 749 N N . LYS A 1 90 ? 0.496 -4.709 11.815 1.00 84.38 90 LYS A N 1
ATOM 750 C CA . LYS A 1 90 ? -0.619 -3.857 12.264 1.00 84.38 90 LYS A CA 1
ATOM 751 C C . LYS A 1 90 ? -1.966 -4.369 11.766 1.00 84.38 90 LYS A C 1
ATOM 753 O O . LYS A 1 90 ? -2.904 -4.425 12.555 1.00 84.38 90 LYS A O 1
ATOM 758 N N . ALA A 1 91 ? -2.053 -4.775 10.501 1.00 85.25 91 ALA A N 1
ATOM 759 C CA . ALA A 1 91 ? -3.268 -5.336 9.923 1.00 85.25 91 ALA A CA 1
ATOM 760 C C . ALA A 1 91 ? -3.687 -6.619 10.654 1.00 85.25 91 ALA A C 1
ATOM 762 O O . ALA A 1 91 ? -4.830 -6.737 11.093 1.00 85.25 91 ALA A O 1
ATOM 763 N N . LEU A 1 92 ? -2.746 -7.541 10.881 1.00 83.44 92 LEU A N 1
ATOM 764 C CA . LEU A 1 92 ? -2.996 -8.765 11.646 1.00 83.44 92 LEU A CA 1
ATOM 765 C C . LEU A 1 92 ? -3.355 -8.472 13.105 1.00 83.44 92 LEU A C 1
ATOM 767 O O . LEU A 1 92 ? -4.277 -9.082 13.637 1.00 83.44 92 LEU A O 1
ATOM 771 N N . ALA A 1 93 ? -2.687 -7.509 13.745 1.00 84.25 93 ALA A N 1
ATOM 772 C CA . ALA A 1 93 ? -3.018 -7.089 15.104 1.00 84.25 93 ALA A CA 1
ATOM 773 C C . ALA A 1 93 ? -4.429 -6.489 15.190 1.00 84.25 93 ALA A C 1
ATOM 775 O O . ALA A 1 93 ? -5.131 -6.711 16.171 1.00 84.25 93 ALA A O 1
ATOM 776 N N . GLN A 1 94 ? -4.867 -5.751 14.169 1.00 80.31 94 GLN A N 1
ATOM 777 C CA . GLN A 1 94 ? -6.211 -5.186 14.103 1.00 80.31 94 GLN A CA 1
ATOM 778 C C . GLN A 1 94 ? -7.279 -6.258 13.860 1.00 80.31 94 GLN A C 1
ATOM 780 O O . GLN A 1 94 ? -8.340 -6.190 14.470 1.00 80.31 94 GLN A O 1
ATOM 785 N N . ILE A 1 95 ? -6.995 -7.260 13.028 1.00 81.25 95 ILE A N 1
ATOM 786 C CA . ILE A 1 95 ? -7.884 -8.412 12.812 1.00 81.25 95 ILE A CA 1
ATOM 787 C C . ILE A 1 95 ? -7.958 -9.282 14.078 1.00 81.25 95 ILE A C 1
ATOM 789 O O . ILE A 1 95 ? -9.028 -9.753 14.450 1.00 81.25 95 ILE A O 1
ATOM 793 N N . GLY A 1 96 ? -6.829 -9.453 14.771 1.00 71.81 96 GLY A N 1
ATOM 794 C CA . GLY A 1 96 ? -6.717 -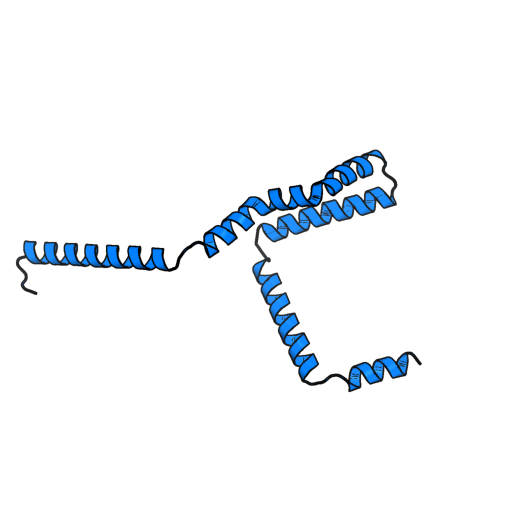10.198 16.025 1.00 71.81 96 GLY A CA 1
ATOM 795 C C . GLY A 1 96 ? -7.235 -9.455 17.260 1.00 71.81 96 GLY A C 1
ATOM 796 O O . GLY A 1 96 ? -7.334 -10.058 18.329 1.00 71.81 96 GLY A O 1
ATOM 797 N N . ARG A 1 97 ? -7.597 -8.167 17.148 1.00 68.31 97 ARG A N 1
ATOM 798 C CA . ARG A 1 97 ? -8.315 -7.445 18.206 1.00 68.31 97 ARG A CA 1
ATOM 799 C C . ARG A 1 97 ? -9.727 -8.009 18.304 1.00 68.31 97 ARG A C 1
ATOM 801 O O . ARG A 1 97 ? -10.654 -7.543 17.648 1.00 68.31 97 ARG A O 1
ATOM 808 N N . ALA A 1 98 ? -9.872 -9.024 19.146 1.00 61.94 98 ALA A N 1
ATOM 809 C CA . ALA A 1 98 ? -11.154 -9.608 19.478 1.00 61.94 98 ALA A CA 1
ATOM 810 C C . ALA A 1 98 ? -12.134 -8.506 19.943 1.00 61.94 98 ALA A C 1
ATOM 812 O O . ALA A 1 98 ? -11.796 -7.731 20.844 1.00 61.94 98 ALA A O 1
ATOM 813 N N . PRO A 1 99 ? -13.373 -8.461 19.418 1.00 60.59 99 PRO A N 1
ATOM 814 C CA . PRO A 1 99 ? -14.433 -7.613 19.973 1.00 60.59 99 PRO A CA 1
ATOM 815 C C . PRO A 1 99 ? -14.651 -7.874 21.474 1.00 60.59 99 PRO A C 1
ATOM 817 O O . PRO A 1 99 ? -15.060 -6.987 22.221 1.00 60.59 99 PRO A O 1
ATOM 820 N N . PHE A 1 100 ? -14.310 -9.083 21.928 1.00 56.16 100 PHE A N 1
ATOM 821 C CA . PHE A 1 100 ? -14.413 -9.536 23.311 1.00 56.16 100 PHE A CA 1
ATOM 822 C C . PHE A 1 100 ? -13.539 -8.755 24.302 1.00 56.16 100 PHE A C 1
ATOM 824 O O . PHE A 1 100 ? -13.929 -8.627 25.461 1.00 56.16 100 PHE A O 1
ATOM 831 N N . THR A 1 101 ? -12.403 -8.183 23.881 1.00 57.38 101 THR A N 1
ATOM 832 C CA . THR A 1 101 ? -11.564 -7.375 24.786 1.00 57.38 101 THR A CA 1
ATOM 833 C C . THR A 1 101 ? -12.225 -6.034 25.115 1.00 57.38 101 THR A C 1
ATOM 835 O O . THR A 1 101 ? -12.075 -5.545 26.228 1.00 57.38 101 THR A O 1
ATOM 838 N N . LYS A 1 102 ? -13.018 -5.469 24.189 1.00 57.44 102 LYS A N 1
ATOM 839 C CA . LYS A 1 102 ? -13.785 -4.232 24.428 1.00 57.44 102 LYS A CA 1
ATOM 840 C C . LYS A 1 102 ? -14.930 -4.435 25.426 1.00 57.44 102 LYS A C 1
ATOM 842 O O . LYS A 1 102 ? -15.179 -3.558 26.247 1.00 57.44 102 LYS A O 1
ATOM 847 N N . ILE A 1 103 ? -15.595 -5.593 25.380 1.00 59.25 103 ILE A N 1
ATOM 848 C CA . ILE A 1 103 ? -16.723 -5.909 26.273 1.00 59.25 103 ILE A CA 1
ATOM 849 C C . ILE A 1 103 ? -16.250 -6.023 27.729 1.00 59.25 103 ILE A C 1
ATOM 851 O O . ILE A 1 103 ? -16.894 -5.481 28.623 1.00 59.25 103 ILE A O 1
ATOM 855 N N . GLN A 1 104 ? -15.102 -6.663 27.979 1.00 59.53 104 GLN A N 1
ATOM 856 C CA . GLN A 1 104 ? -14.571 -6.795 29.343 1.00 59.53 104 GLN A CA 1
ATOM 857 C C . GLN A 1 104 ? -14.128 -5.451 29.939 1.00 59.53 104 GLN A C 1
ATOM 859 O O . GLN A 1 104 ? -14.356 -5.205 31.122 1.00 59.53 104 GLN A O 1
ATOM 864 N N . THR A 1 105 ? -13.544 -4.557 29.134 1.00 61.97 105 THR A N 1
ATOM 865 C CA . THR A 1 105 ? -13.120 -3.236 29.621 1.00 61.97 105 THR A CA 1
ATOM 866 C C . THR A 1 105 ? -14.295 -2.317 29.950 1.00 61.97 105 THR A C 1
ATOM 868 O O . THR A 1 105 ? -14.236 -1.623 30.961 1.00 61.97 105 THR A O 1
ATOM 871 N N . GLU A 1 106 ? -15.376 -2.332 29.159 1.00 63.69 106 GLU A N 1
ATOM 872 C CA . GLU A 1 106 ? -16.556 -1.507 29.466 1.00 63.69 106 GLU A CA 1
ATOM 873 C C . GLU A 1 106 ? -17.332 -2.018 30.684 1.00 63.69 106 GLU A C 1
ATOM 875 O O . GLU A 1 106 ? -17.722 -1.220 31.534 1.00 63.69 106 GLU A O 1
ATOM 880 N N . PHE A 1 107 ? -17.490 -3.339 30.833 1.00 65.94 107 PHE A N 1
ATOM 881 C CA . PHE A 1 107 ? -18.125 -3.913 32.024 1.00 65.94 107 PHE A CA 1
ATOM 882 C C . PHE A 1 107 ? -17.347 -3.597 33.308 1.00 65.94 107 PHE A C 1
ATOM 884 O O . PHE A 1 107 ? -17.954 -3.269 34.326 1.00 65.94 107 PHE A O 1
ATOM 891 N N . SER A 1 108 ? -16.010 -3.653 33.266 1.00 71.81 108 SER A N 1
ATOM 892 C CA . SER A 1 108 ? -15.180 -3.324 34.430 1.00 71.81 108 SER A CA 1
ATOM 893 C C . SER A 1 108 ? -15.292 -1.848 34.825 1.00 71.81 108 SER A C 1
ATOM 895 O O . SER A 1 108 ? -15.390 -1.555 36.013 1.00 71.81 108 SER A O 1
ATOM 897 N N . HIS A 1 109 ? -15.318 -0.924 33.856 1.00 76.75 109 HIS A N 1
ATOM 898 C CA . HIS A 1 109 ? -15.518 0.505 34.134 1.00 76.75 109 HIS A CA 1
ATOM 899 C C . HIS A 1 109 ? -16.919 0.802 34.685 1.00 76.75 109 HIS A C 1
ATOM 901 O O . HIS A 1 109 ? -17.049 1.589 35.619 1.00 76.75 109 HIS A O 1
ATOM 907 N N . GLY A 1 110 ? -17.959 0.144 34.161 1.00 79.56 110 GLY A N 1
ATOM 908 C CA . GLY A 1 110 ? -19.326 0.314 34.658 1.00 79.56 110 GLY A CA 1
ATOM 909 C C . GLY A 1 110 ? -19.485 -0.109 36.123 1.00 79.56 110 GLY A C 1
ATOM 910 O O . GLY A 1 110 ? -20.124 0.594 36.901 1.00 79.56 110 GLY A O 1
ATOM 911 N N . ILE A 1 111 ? -18.864 -1.222 36.528 1.00 85.38 111 ILE A N 1
ATOM 912 C CA . ILE A 1 111 ? -18.888 -1.679 37.928 1.00 85.38 111 ILE A CA 1
ATOM 913 C C . ILE A 1 111 ? -18.124 -0.708 38.835 1.00 85.38 111 ILE A C 1
ATOM 915 O O . ILE A 1 111 ? -18.590 -0.405 39.932 1.00 85.38 111 ILE A O 1
ATOM 919 N N . GLU A 1 112 ? -16.979 -0.193 38.388 1.00 87.81 112 GLU A N 1
ATOM 920 C CA . GLU A 1 112 ? -16.173 0.747 39.169 1.00 87.81 112 GLU A CA 1
ATOM 921 C C . GLU A 1 112 ? -16.911 2.073 39.412 1.00 87.81 112 GLU A C 1
ATOM 923 O O . GLU A 1 112 ? -16.944 2.553 40.544 1.00 87.81 112 GLU A O 1
ATOM 928 N N . GLU A 1 113 ? -17.586 2.613 38.393 1.00 87.44 113 GLU A N 1
ATOM 929 C CA . GLU A 1 113 ? -18.471 3.784 38.504 1.00 87.44 113 GLU A CA 1
ATOM 930 C C . GLU A 1 113 ? -19.610 3.551 39.510 1.00 87.44 113 GLU A C 1
ATOM 932 O O . GLU A 1 113 ? -19.840 4.386 40.388 1.00 87.44 113 GLU A O 1
ATOM 937 N N . VAL A 1 114 ? -20.281 2.392 39.446 1.00 90.94 114 VAL A N 1
ATOM 938 C CA . VAL A 1 114 ? -21.361 2.037 40.386 1.00 90.94 114 VAL A CA 1
ATOM 939 C C . VAL A 1 114 ? -20.834 1.933 41.817 1.00 90.94 114 VAL A C 1
ATOM 941 O O . VAL A 1 114 ? -21.426 2.506 42.729 1.00 90.94 114 VAL A O 1
ATOM 944 N N . VAL A 1 115 ? -19.699 1.263 42.038 1.00 92.25 115 VAL A N 1
ATOM 945 C CA . VAL A 1 115 ? -19.072 1.155 43.368 1.00 92.25 115 VAL A CA 1
ATOM 946 C C . VAL A 1 115 ? -18.696 2.536 43.911 1.00 92.25 115 VAL A C 1
ATOM 948 O O . VAL A 1 115 ? -18.904 2.812 45.097 1.00 92.25 115 VAL A O 1
ATOM 951 N N . LYS A 1 116 ? -18.195 3.433 43.055 1.00 91.75 116 LYS A N 1
ATOM 952 C CA . LYS A 1 116 ? -17.843 4.812 43.420 1.00 91.75 116 LYS A CA 1
ATOM 953 C C . LYS A 1 116 ? -19.076 5.628 43.805 1.00 91.75 116 LYS A C 1
ATOM 955 O O . LYS A 1 116 ? -19.058 6.310 44.829 1.00 91.75 116 LYS A O 1
ATOM 960 N N . ALA A 1 117 ? -20.152 5.517 43.026 1.00 91.81 117 ALA A N 1
ATOM 961 C CA . ALA A 1 117 ? -21.417 6.197 43.281 1.00 91.81 117 ALA A CA 1
ATOM 962 C C . ALA A 1 117 ? -22.072 5.712 44.584 1.00 91.81 117 ALA A C 1
ATOM 964 O O . ALA A 1 117 ? -22.480 6.528 45.409 1.00 91.81 117 ALA A O 1
ATOM 965 N N . VAL A 1 118 ? -22.105 4.395 44.817 1.00 92.25 118 VAL A N 1
ATOM 966 C CA . VAL A 1 118 ? -22.643 3.804 46.053 1.00 92.25 118 VAL A CA 1
ATOM 967 C C . VAL A 1 118 ? -21.808 4.209 47.268 1.00 92.25 118 VAL A C 1
ATOM 969 O O . VAL A 1 118 ? -22.368 4.587 48.297 1.00 92.25 118 VAL A O 1
ATOM 972 N N . SER A 1 119 ? -20.477 4.210 47.152 1.00 91.81 119 SER A N 1
ATOM 973 C CA . SER A 1 119 ? -19.591 4.662 48.235 1.00 91.81 119 SER A CA 1
ATOM 974 C C . SER A 1 119 ? -19.818 6.138 48.571 1.00 91.81 119 SER A C 1
ATOM 976 O O . SER A 1 119 ? -19.933 6.491 49.744 1.00 91.81 119 SER A O 1
ATOM 978 N N . TYR A 1 120 ? -19.973 6.989 47.551 1.00 93.50 120 TYR A N 1
ATOM 979 C CA . TYR A 1 120 ? -20.269 8.412 47.720 1.00 93.50 120 TYR A CA 1
ATOM 980 C C . TYR A 1 120 ? -21.624 8.653 48.406 1.00 93.50 120 TYR A C 1
ATOM 982 O O . TYR A 1 120 ? -21.724 9.460 49.332 1.00 93.50 120 TYR A O 1
ATOM 990 N N . LEU A 1 121 ? -22.670 7.934 47.988 1.00 91.31 121 LEU A N 1
ATOM 991 C CA . LEU A 1 121 ? -24.008 8.031 48.580 1.00 91.31 121 LEU A CA 1
ATOM 992 C C . LEU A 1 121 ? -24.032 7.529 50.029 1.00 91.31 121 LEU A C 1
ATOM 994 O O . LEU A 1 121 ? -24.640 8.173 50.886 1.00 91.31 121 LEU A O 1
ATOM 998 N N . SER A 1 122 ? -23.317 6.437 50.321 1.00 92.94 122 SER A N 1
ATOM 999 C CA . SER A 1 122 ? -23.152 5.897 51.675 1.00 92.94 122 SER A CA 1
ATOM 1000 C C . SER A 1 122 ? -22.451 6.893 52.602 1.00 92.94 122 SER A C 1
ATOM 1002 O O . SER A 1 122 ? -22.907 7.125 53.721 1.00 92.94 122 SER A O 1
ATOM 1004 N N . GLU A 1 123 ? -21.371 7.527 52.140 1.00 92.38 123 GLU A N 1
ATOM 1005 C CA . GLU A 1 123 ? -20.638 8.538 52.911 1.00 92.38 123 GLU A CA 1
ATOM 1006 C C . GLU A 1 123 ? -21.501 9.781 53.181 1.00 92.38 123 GLU A C 1
ATOM 1008 O O . GLU A 1 123 ? -21.502 10.335 54.283 1.00 92.38 123 GLU A O 1
ATOM 1013 N N . LYS A 1 124 ? -22.314 10.178 52.196 1.00 91.81 124 LYS A N 1
ATOM 1014 C CA . LYS A 1 124 ? -23.270 11.287 52.307 1.00 91.81 124 LYS A CA 1
ATOM 1015 C C . LYS A 1 124 ? -24.571 10.921 53.032 1.00 91.81 124 LYS A C 1
ATOM 1017 O O . LYS A 1 124 ? -25.375 11.819 53.275 1.00 91.81 124 LYS A O 1
ATOM 1022 N N . LYS A 1 125 ? -24.775 9.647 53.400 1.00 89.81 125 LYS A N 1
ATOM 1023 C CA . LYS A 1 125 ? -26.011 9.109 54.002 1.00 89.81 125 LYS A CA 1
ATOM 1024 C C . LYS A 1 125 ? -27.272 9.440 53.193 1.00 89.81 125 LYS A C 1
ATOM 1026 O O . LYS A 1 125 ? -28.318 9.755 53.758 1.00 89.81 125 LYS A O 1
ATOM 1031 N N . ILE A 1 126 ? -27.166 9.388 51.869 1.00 85.56 126 ILE A N 1
ATOM 1032 C CA . ILE A 1 126 ? -28.290 9.608 50.955 1.00 85.56 126 ILE A CA 1
ATOM 1033 C C . ILE A 1 126 ? -28.859 8.234 50.592 1.00 85.56 126 ILE A C 1
ATOM 1035 O O . ILE A 1 126 ? -28.153 7.412 50.015 1.00 85.56 126 ILE A O 1
ATOM 1039 N N . GLY A 1 127 ? -30.116 7.974 50.964 1.00 72.94 127 GLY A N 1
ATOM 1040 C CA . GLY A 1 127 ? -30.816 6.741 50.597 1.00 72.94 127 GLY A CA 1
ATOM 1041 C C . GLY A 1 127 ? -31.244 6.772 49.131 1.00 72.94 127 GLY A C 1
ATOM 1042 O O . GLY A 1 127 ? -31.881 7.738 48.707 1.00 72.94 127 GLY A O 1
ATOM 1043 N N . ALA A 1 128 ? -30.880 5.734 48.383 1.00 63.97 128 ALA A N 1
ATOM 1044 C CA . ALA A 1 128 ? -31.196 5.525 46.974 1.00 63.97 128 ALA A CA 1
ATOM 1045 C C . ALA A 1 128 ? -31.464 4.037 46.724 1.00 63.97 128 ALA A C 1
ATOM 1047 O O . ALA A 1 128 ? -30.836 3.213 47.431 1.00 63.97 128 ALA A O 1
#

Radius of gyration: 29.27 Å; chains: 1; bounding box: 59×23×95 Å

Foldseek 3Di:
DVVVVVVVVVVPPDPVVVVVCVVVVVVVVVVCVVCPPDVVVVVVVVVVVLVVQLVVCVVVVVPVSNVVSVVCVVCVVVVVCVVCVVVVVVVVVVVVPPPVVVVVVVVVVVVVVVVVVVVVCVVVVNDD

Sequence (128 aa):
MLFERCLEVFKGLRLRDLIDIFIVSYVIYRILLLIQGTRALQMVAGLTIILFLYFISDLFQLLTLHWLLNTFMSSIFILIIIIFQDDIRKALAQIGRAPFTKIQTEFSHGIEEVVKAVSYLSEKKIGA